Protein AF-A0A0S8DEW7-F1 (afdb_monomer)

Radius of gyration: 20.84 Å; Cα contacts (8 Å, |Δi|>4): 221; chains: 1; bounding box: 39×83×30 Å

Secondary structure (DSSP, 8-state):
-----PPP--------------EEEEEEEEETTTTEEEEEPPP-SSS--EEEEEESSSSPPPTT-EEEE-SS-SEEEEEETTT--EEEEEEEEEESSHHHHHHHS-HHHHHHHHHHTT-

pLDDT: mean 80.7, std 17.23, range [41.28, 95.56]

Mean predicted aligned error: 10.7 Å

Solvent-accessible surface area (backbone atoms only — not comparable to full-atom values): 7206 Å² total; per-residue (Å²): 143,80,88,82,80,87,80,81,82,80,80,80,77,77,79,80,75,90,62,80,79,52,50,72,26,40,25,76,40,66,41,84,92,78,37,35,35,29,31,42,50,67,93,58,97,56,81,49,36,23,37,32,33,34,48,81,58,82,74,73,82,52,69,72,36,39,31,32,25,64,87,84,41,55,70,34,57,35,37,28,75,74,79,72,49,75,34,53,31,32,49,76,50,71,28,68,44,65,68,62,50,49,64,69,40,62,67,81,56,26,53,52,57,61,58,59,77,74,109

Structure (mmCIF, N/CA/C/O backbone):
data_AF-A0A0S8DEW7-F1
#
_entry.id   AF-A0A0S8DEW7-F1
#
loop_
_atom_site.group_PDB
_atom_site.id
_atom_site.type_symbol
_atom_site.label_atom_id
_atom_site.label_alt_id
_atom_site.label_comp_id
_atom_site.label_asym_id
_atom_site.label_entity_id
_atom_site.label_seq_id
_atom_site.pdbx_PDB_ins_code
_atom_site.Cartn_x
_atom_site.Cartn_y
_atom_site.Cartn_z
_atom_site.occupancy
_atom_site.B_iso_or_equiv
_atom_site.auth_seq_id
_atom_site.auth_comp_id
_atom_site.auth_asym_id
_atom_site.auth_atom_id
_atom_site.pdbx_PDB_model_num
ATOM 1 N N . MET A 1 1 ? 2.012 66.132 -13.692 1.00 42.69 1 MET A N 1
ATOM 2 C CA . MET A 1 1 ? 1.823 64.712 -14.054 1.00 42.69 1 MET A CA 1
ATOM 3 C C . MET A 1 1 ? 3.205 64.101 -14.256 1.00 42.69 1 MET A C 1
ATOM 5 O O . MET A 1 1 ? 3.835 64.387 -15.263 1.00 42.69 1 MET A O 1
ATOM 9 N N . LYS A 1 2 ? 3.744 63.396 -13.256 1.00 42.25 2 LYS A N 1
ATOM 10 C CA . LYS A 1 2 ? 5.041 62.701 -13.325 1.00 42.25 2 LYS A CA 1
ATOM 11 C C . LYS A 1 2 ? 4.836 61.325 -12.687 1.00 42.25 2 LYS A C 1
ATOM 13 O O . LYS A 1 2 ? 4.327 61.256 -11.573 1.00 42.25 2 LYS A O 1
ATOM 18 N N . GLY A 1 3 ? 5.085 60.283 -13.478 1.00 41.28 3 GLY A N 1
ATOM 19 C CA . GLY A 1 3 ? 4.647 58.907 -13.248 1.00 41.28 3 GLY A CA 1
ATOM 20 C C . GLY A 1 3 ? 5.308 58.235 -12.048 1.00 41.28 3 GLY A C 1
ATOM 21 O O . GLY A 1 3 ? 6.485 58.452 -11.765 1.00 41.28 3 GLY A O 1
ATOM 22 N N . LEU A 1 4 ? 4.512 57.425 -11.354 1.00 48.09 4 LEU A N 1
ATOM 23 C CA . LEU A 1 4 ? 4.908 56.618 -10.211 1.00 48.09 4 LEU A CA 1
ATOM 24 C C . LEU A 1 4 ? 5.405 55.241 -10.680 1.00 48.09 4 LEU A C 1
ATOM 26 O O . LEU A 1 4 ? 4.686 54.520 -11.361 1.00 48.09 4 LEU A O 1
ATOM 30 N N . ILE A 1 5 ? 6.636 54.929 -10.269 1.00 51.75 5 ILE A N 1
ATOM 31 C CA . ILE A 1 5 ? 7.052 53.693 -9.584 1.00 51.75 5 ILE A CA 1
ATOM 32 C C . ILE A 1 5 ? 6.688 52.372 -10.290 1.00 51.75 5 ILE A C 1
ATOM 34 O O . ILE A 1 5 ? 5.597 51.829 -10.134 1.00 51.75 5 ILE A O 1
ATOM 38 N N . GLY A 1 6 ? 7.677 51.810 -10.994 1.00 42.06 6 GLY A N 1
ATOM 39 C CA . GLY A 1 6 ? 7.688 50.413 -11.426 1.00 42.06 6 GLY A CA 1
ATOM 40 C C . GLY A 1 6 ? 7.882 49.474 -10.233 1.00 42.06 6 GLY A C 1
ATOM 41 O O . GLY A 1 6 ? 8.816 49.634 -9.448 1.00 42.06 6 GLY A O 1
ATOM 42 N N . ILE A 1 7 ? 6.964 48.521 -10.094 1.00 55.81 7 ILE A N 1
ATOM 43 C CA . ILE A 1 7 ? 6.918 47.518 -9.028 1.00 55.81 7 ILE A CA 1
ATOM 44 C C . IL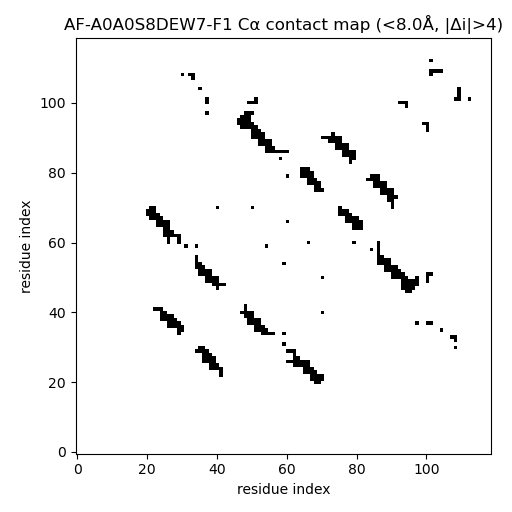E A 1 7 ? 7.996 46.458 -9.284 1.00 55.81 7 ILE A C 1
ATOM 46 O O . ILE A 1 7 ? 8.114 45.921 -10.385 1.00 55.81 7 ILE A O 1
ATOM 50 N N . ALA A 1 8 ? 8.784 46.182 -8.246 1.00 51.59 8 ALA A N 1
ATOM 51 C CA . ALA A 1 8 ? 9.826 45.169 -8.214 1.00 51.59 8 ALA A CA 1
ATOM 52 C C . ALA A 1 8 ? 9.256 43.767 -8.495 1.00 51.59 8 ALA A C 1
ATOM 54 O O . ALA A 1 8 ? 8.362 43.293 -7.793 1.00 51.59 8 ALA A O 1
ATOM 55 N N . ALA A 1 9 ? 9.806 43.093 -9.504 1.00 51.59 9 ALA A N 1
ATOM 56 C CA . ALA A 1 9 ? 9.573 41.678 -9.749 1.00 51.59 9 ALA A CA 1
ATOM 57 C C . ALA A 1 9 ? 10.331 40.858 -8.694 1.00 51.59 9 ALA A C 1
ATOM 59 O O . ALA A 1 9 ? 11.549 40.699 -8.769 1.00 51.59 9 ALA A O 1
ATOM 60 N N . ALA A 1 10 ? 9.614 40.351 -7.692 1.00 53.66 10 ALA A N 1
ATOM 61 C CA . ALA A 1 10 ? 10.136 39.332 -6.795 1.00 53.66 10 ALA A CA 1
ATOM 62 C C . ALA A 1 10 ? 10.183 38.001 -7.560 1.00 53.66 10 ALA A C 1
ATOM 64 O O . ALA A 1 10 ? 9.168 37.327 -7.730 1.00 53.66 10 ALA A O 1
ATOM 65 N N . ALA A 1 11 ? 11.364 37.644 -8.062 1.00 52.44 11 ALA A N 1
ATOM 66 C CA . ALA A 1 11 ? 11.641 36.303 -8.550 1.00 52.44 11 ALA A CA 1
ATOM 67 C C . ALA A 1 11 ? 11.563 35.334 -7.361 1.00 52.44 11 ALA A C 1
ATOM 69 O O . ALA A 1 11 ? 12.471 35.271 -6.532 1.00 52.44 11 ALA A O 1
ATOM 70 N N . ALA A 1 12 ? 10.451 34.609 -7.256 1.00 53.50 12 ALA A N 1
ATOM 71 C CA . ALA A 1 12 ? 10.313 33.490 -6.341 1.00 53.50 12 ALA A CA 1
ATOM 72 C C . ALA A 1 12 ? 11.246 32.364 -6.812 1.00 53.50 12 ALA A C 1
ATOM 74 O O . ALA A 1 12 ? 10.932 31.604 -7.725 1.00 53.50 12 ALA A O 1
ATOM 75 N N . PHE A 1 13 ? 12.429 32.299 -6.204 1.00 47.56 13 PHE A N 1
ATOM 76 C CA . PHE A 1 13 ? 13.326 31.154 -6.274 1.00 47.56 13 PHE A CA 1
ATOM 77 C C . PHE A 1 13 ? 12.627 29.977 -5.575 1.00 47.56 13 PHE A C 1
ATOM 79 O O . PHE A 1 13 ? 12.639 29.870 -4.350 1.00 47.56 13 PHE A O 1
ATOM 86 N N . CYS A 1 14 ? 11.965 29.111 -6.345 1.00 49.97 14 CYS A N 1
ATOM 87 C CA . CYS A 1 14 ? 11.533 27.808 -5.853 1.00 49.97 14 CYS A CA 1
ATOM 88 C C . CYS A 1 14 ? 12.786 26.990 -5.526 1.00 49.97 14 CYS A C 1
ATOM 90 O O . CYS A 1 14 ? 13.497 26.527 -6.416 1.00 49.97 14 CYS A O 1
ATOM 92 N N . ILE A 1 15 ? 13.066 26.856 -4.232 1.00 50.72 15 ILE A N 1
ATOM 93 C CA . ILE A 1 15 ? 14.100 25.983 -3.683 1.00 50.72 15 ILE A CA 1
ATOM 94 C C . ILE A 1 15 ? 13.740 24.546 -4.081 1.00 50.72 15 ILE A C 1
ATOM 96 O O . ILE A 1 15 ? 12.822 23.948 -3.527 1.00 50.72 15 ILE A O 1
ATOM 100 N N . HIS A 1 16 ? 14.445 24.009 -5.075 1.00 47.16 16 HIS A N 1
ATOM 101 C CA . HIS A 1 16 ? 14.465 22.582 -5.379 1.00 47.16 16 HIS A CA 1
ATOM 102 C C . HIS A 1 16 ? 15.257 21.887 -4.265 1.00 47.16 16 HIS A C 1
ATOM 104 O O . HIS A 1 16 ? 16.488 21.918 -4.260 1.00 47.16 16 HIS A O 1
ATOM 110 N N . LEU A 1 17 ? 14.561 21.302 -3.289 1.00 47.25 17 LEU A N 1
ATOM 111 C CA . LEU A 1 17 ? 15.173 20.315 -2.405 1.00 47.25 17 LEU A CA 1
ATOM 112 C C . LEU A 1 17 ? 15.335 19.006 -3.192 1.00 47.25 17 LEU A C 1
ATOM 114 O O . LEU A 1 17 ? 14.333 18.483 -3.680 1.00 47.25 17 LEU A O 1
ATOM 118 N N . PRO A 1 18 ? 16.550 18.439 -3.298 1.00 45.44 18 PRO A N 1
ATOM 119 C CA . PRO A 1 18 ? 16.744 17.093 -3.807 1.00 45.44 18 PRO A CA 1
ATOM 120 C C . PRO A 1 18 ? 16.419 16.118 -2.669 1.00 45.44 18 PRO A C 1
ATOM 122 O O . PRO A 1 18 ? 17.306 15.541 -2.045 1.00 45.44 18 PRO A O 1
ATOM 125 N N . GLY A 1 19 ? 15.137 15.997 -2.331 1.00 41.97 19 GLY A N 1
ATOM 126 C CA . GLY A 1 19 ? 14.662 14.871 -1.540 1.00 41.97 19 GLY A CA 1
ATOM 127 C C . GLY A 1 19 ? 14.642 13.655 -2.452 1.00 41.97 19 GLY A C 1
ATOM 128 O O . GLY A 1 19 ? 14.038 13.720 -3.521 1.00 41.97 19 GLY A O 1
ATOM 129 N N . ALA A 1 20 ? 15.330 12.579 -2.067 1.00 46.38 20 ALA A N 1
ATOM 130 C CA . ALA A 1 20 ? 15.159 11.270 -2.688 1.00 46.38 20 ALA A CA 1
ATOM 131 C C . ALA A 1 20 ? 13.656 11.031 -2.894 1.00 46.38 20 ALA A C 1
ATOM 133 O O . ALA A 1 20 ? 12.892 11.150 -1.937 1.00 46.38 20 ALA A O 1
ATOM 134 N N . PHE A 1 21 ? 13.240 10.839 -4.147 1.00 52.28 21 PHE A N 1
ATOM 135 C CA . PHE A 1 21 ? 11.839 10.878 -4.555 1.00 52.28 21 PHE A CA 1
ATOM 136 C C . PHE A 1 21 ? 11.039 9.797 -3.819 1.00 52.28 21 PHE A C 1
ATOM 138 O O . PHE A 1 21 ? 10.992 8.648 -4.249 1.00 52.28 21 PHE A O 1
ATOM 145 N N . ALA A 1 22 ? 10.417 10.169 -2.703 1.00 62.62 22 ALA A N 1
ATOM 146 C CA . ALA A 1 22 ? 9.358 9.386 -2.098 1.00 62.62 22 ALA A CA 1
ATOM 147 C C . ALA A 1 22 ? 8.205 9.365 -3.108 1.00 62.62 22 ALA A C 1
ATOM 149 O O . ALA A 1 22 ? 7.691 10.417 -3.497 1.00 62.62 22 ALA A O 1
ATOM 150 N N . ALA A 1 23 ? 7.879 8.180 -3.619 1.00 80.69 23 ALA A N 1
ATOM 151 C CA . ALA A 1 23 ? 6.855 8.043 -4.641 1.00 80.69 23 ALA A CA 1
ATOM 152 C C . ALA A 1 23 ? 5.480 8.188 -3.989 1.00 80.69 23 ALA A C 1
ATOM 154 O O . ALA A 1 23 ? 5.177 7.481 -3.030 1.00 80.69 23 ALA A O 1
ATOM 155 N N . GLU A 1 24 ? 4.648 9.085 -4.515 1.00 89.81 24 GLU A N 1
ATOM 156 C CA . GLU A 1 24 ? 3.252 9.199 -4.101 1.00 89.81 24 GLU A CA 1
ATOM 157 C C . GLU A 1 24 ? 2.412 8.163 -4.856 1.00 89.81 24 GLU A C 1
ATOM 159 O O . GLU A 1 24 ? 2.316 8.214 -6.083 1.00 89.81 24 GLU A O 1
ATOM 164 N N . VAL A 1 25 ? 1.782 7.245 -4.129 1.00 93.12 25 VAL A N 1
ATOM 165 C CA . VAL A 1 25 ?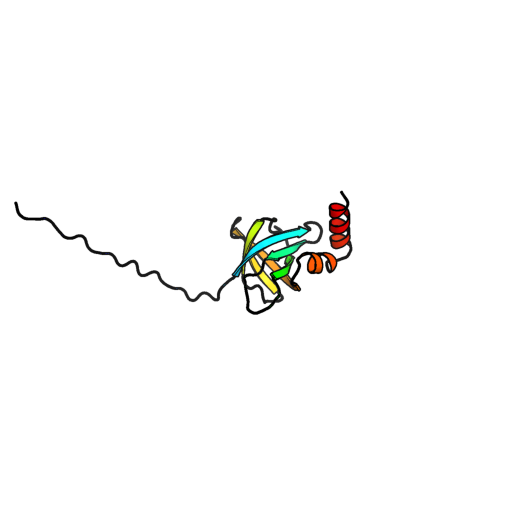 0.980 6.143 -4.681 1.00 93.12 25 VAL A CA 1
ATOM 166 C C . VAL A 1 25 ? -0.385 6.067 -4.012 1.00 93.12 25 VAL A C 1
ATOM 168 O O . VAL A 1 25 ? -0.563 6.521 -2.883 1.00 93.12 25 VAL A O 1
ATOM 171 N N . GLU A 1 26 ? -1.363 5.490 -4.703 1.00 94.75 26 GLU A N 1
ATOM 172 C CA . GLU A 1 26 ? -2.720 5.305 -4.182 1.00 94.75 26 GLU A CA 1
ATOM 173 C C . GLU A 1 26 ? -2.930 3.871 -3.691 1.00 94.75 26 GLU A C 1
ATOM 175 O O . GLU A 1 26 ? -2.545 2.915 -4.367 1.00 94.75 26 GLU A O 1
ATOM 180 N N . VAL A 1 27 ? -3.584 3.708 -2.538 1.00 95.44 27 VAL A N 1
ATOM 181 C CA . VAL A 1 27 ? -4.023 2.395 -2.049 1.00 95.44 27 VAL A CA 1
ATOM 182 C C . VAL A 1 27 ? -5.265 1.930 -2.812 1.00 95.44 27 VAL A C 1
ATOM 184 O O . VAL A 1 27 ? -6.354 2.470 -2.645 1.00 95.44 27 VAL A O 1
ATOM 187 N N . THR A 1 28 ? -5.139 0.860 -3.591 1.00 95.25 28 THR A N 1
ATOM 188 C CA . THR A 1 28 ? -6.213 0.323 -4.450 1.00 95.25 28 THR A CA 1
ATOM 189 C C . THR A 1 28 ? -6.957 -0.856 -3.825 1.00 95.25 28 THR A C 1
ATOM 191 O O . THR A 1 28 ? -8.058 -1.224 -4.250 1.00 95.25 28 THR A O 1
ATOM 194 N N . TRP A 1 29 ? -6.383 -1.473 -2.790 1.00 94.38 29 TRP A N 1
ATOM 195 C CA . TRP A 1 29 ? -7.013 -2.563 -2.051 1.00 94.38 29 TRP A CA 1
ATOM 196 C C . TRP A 1 29 ? -6.472 -2.682 -0.635 1.00 94.38 29 TRP A C 1
ATOM 198 O O . TRP A 1 29 ? -5.295 -2.455 -0.398 1.00 94.38 29 TRP A O 1
ATOM 208 N N . LEU A 1 30 ? -7.330 -3.111 0.288 1.00 92.56 30 LEU A N 1
ATOM 209 C CA . LEU A 1 30 ? -7.008 -3.345 1.689 1.00 92.56 30 LEU A CA 1
ATOM 210 C C . LEU A 1 30 ? -7.774 -4.574 2.191 1.00 92.56 30 LEU A C 1
ATOM 212 O O . LEU A 1 30 ? -8.989 -4.677 1.996 1.00 92.56 30 LEU A O 1
ATOM 216 N N . ASP A 1 31 ? -7.089 -5.455 2.918 1.00 90.88 31 ASP A N 1
ATOM 217 C CA . ASP A 1 31 ? -7.715 -6.393 3.846 1.00 90.88 31 ASP A CA 1
ATOM 218 C C . ASP A 1 31 ? -7.356 -6.017 5.295 1.00 90.88 31 ASP A C 1
ATOM 220 O O . ASP A 1 31 ? -6.277 -6.365 5.792 1.00 90.88 31 ASP A O 1
ATOM 224 N N . PRO A 1 32 ? -8.274 -5.353 6.023 1.00 87.06 32 PRO A N 1
ATOM 225 C CA . PRO A 1 32 ? -8.001 -4.895 7.380 1.00 87.06 32 PRO A CA 1
ATOM 226 C C . PRO A 1 32 ? -7.862 -6.048 8.378 1.00 87.06 32 PRO A C 1
ATOM 228 O O . PRO A 1 32 ? -7.373 -5.849 9.483 1.00 87.06 32 PRO A O 1
ATOM 231 N N . THR A 1 33 ? -8.287 -7.263 8.017 1.00 86.31 33 THR A N 1
ATOM 232 C CA . THR A 1 33 ? -8.236 -8.411 8.929 1.00 86.31 33 THR A CA 1
ATOM 233 C C . THR A 1 33 ? -6.863 -9.054 9.013 1.00 86.31 33 THR A C 1
ATOM 235 O O . THR A 1 33 ? -6.600 -9.785 9.963 1.00 86.31 33 THR A O 1
ATOM 238 N N . CYS A 1 34 ? -5.995 -8.775 8.044 1.00 86.31 34 CYS A N 1
ATOM 239 C CA . CYS A 1 34 ? -4.621 -9.259 8.038 1.00 86.31 34 CYS A CA 1
ATOM 240 C C . CYS A 1 34 ? -3.578 -8.162 7.808 1.00 86.31 34 CYS A C 1
ATOM 242 O O . CYS A 1 34 ? -2.390 -8.465 7.799 1.00 86.31 34 CYS A O 1
ATOM 244 N N . GLY A 1 35 ? -4.000 -6.902 7.653 1.00 91.00 35 GLY A N 1
ATOM 245 C CA . GLY A 1 35 ? -3.093 -5.761 7.535 1.00 91.00 35 GLY A CA 1
ATOM 246 C C . GLY A 1 35 ? -2.371 -5.672 6.191 1.00 91.00 35 GLY A C 1
ATOM 247 O O . GLY A 1 35 ? -1.372 -4.964 6.102 1.00 91.00 35 GLY A O 1
ATOM 248 N N . TYR A 1 36 ? -2.855 -6.382 5.166 1.00 93.94 36 TYR A N 1
ATOM 249 C CA . TYR A 1 36 ? -2.303 -6.327 3.813 1.00 93.94 36 TYR A CA 1
ATOM 250 C C . TYR A 1 36 ? -3.058 -5.313 2.971 1.00 93.94 36 TYR A C 1
ATOM 252 O O . TYR A 1 36 ? -4.285 -5.230 3.034 1.00 93.94 36 TYR A O 1
ATOM 260 N N . PHE A 1 37 ? -2.331 -4.589 2.137 1.00 95.12 37 PHE A N 1
ATOM 261 C CA . PHE A 1 37 ? -2.896 -3.644 1.191 1.00 95.12 37 PHE A CA 1
ATOM 262 C C . PHE A 1 37 ? -2.055 -3.607 -0.084 1.00 95.12 37 PHE A C 1
ATOM 264 O O . PHE A 1 37 ? -0.904 -4.041 -0.101 1.00 95.12 37 PHE A O 1
ATOM 271 N N . VAL A 1 38 ? -2.660 -3.139 -1.169 1.00 95.56 38 VAL A N 1
ATOM 272 C CA . VAL A 1 38 ? -2.006 -2.980 -2.467 1.00 95.56 38 VAL A CA 1
ATOM 273 C C . VAL A 1 38 ? -2.040 -1.514 -2.852 1.00 95.56 38 VAL A C 1
ATOM 275 O O . VAL A 1 38 ? -3.051 -0.844 -2.634 1.00 95.56 38 VAL A O 1
ATOM 278 N N . VAL A 1 39 ? -0.948 -1.047 -3.445 1.00 95.12 39 VAL A N 1
ATOM 279 C CA . VAL A 1 39 ? -0.836 0.289 -4.033 1.00 95.12 39 VAL A CA 1
ATOM 280 C C . VAL A 1 39 ? -0.641 0.199 -5.540 1.00 95.12 39 VAL A C 1
ATOM 282 O O . VAL A 1 39 ? -0.129 -0.808 -6.032 1.00 95.12 39 VAL A O 1
ATOM 285 N N . GLU A 1 40 ? -1.043 1.236 -6.269 1.00 94.19 40 GLU A N 1
ATOM 286 C CA . GLU A 1 40 ? -0.653 1.428 -7.669 1.00 94.19 40 GLU A CA 1
ATOM 287 C C . GLU A 1 40 ? 0.697 2.151 -7.731 1.00 94.19 40 GLU A C 1
ATOM 289 O O . GLU A 1 40 ? 0.829 3.285 -7.277 1.00 94.19 40 GLU A O 1
ATOM 294 N N . LEU A 1 41 ? 1.713 1.465 -8.254 1.00 91.00 41 LEU A N 1
ATOM 295 C CA . LEU A 1 41 ? 3.070 1.985 -8.377 1.00 91.00 41 LEU A CA 1
ATOM 296 C C . LEU A 1 41 ? 3.134 3.056 -9.474 1.00 91.00 41 LEU A C 1
ATOM 298 O O . LEU A 1 41 ? 2.393 2.973 -10.460 1.00 91.00 41 LEU A O 1
ATOM 302 N N . PRO A 1 42 ? 4.030 4.051 -9.346 1.00 86.06 42 PRO A N 1
ATOM 303 C CA . PRO A 1 42 ? 4.231 5.015 -10.414 1.00 86.06 42 PRO A CA 1
ATOM 304 C C . PRO A 1 42 ? 4.718 4.299 -11.686 1.00 86.06 42 PRO A C 1
ATOM 306 O O . PRO A 1 42 ? 5.358 3.248 -11.594 1.00 86.06 42 PRO A O 1
ATOM 309 N N . PRO A 1 43 ? 4.470 4.873 -12.875 1.00 82.81 43 PRO A N 1
ATOM 310 C CA . PRO A 1 43 ? 5.023 4.341 -14.112 1.00 82.81 43 PRO A CA 1
ATOM 311 C C . PRO A 1 43 ? 6.549 4.237 -14.003 1.00 82.81 43 PRO A C 1
ATOM 313 O O . PRO A 1 43 ? 7.218 5.232 -13.723 1.00 82.81 43 PRO A O 1
ATOM 316 N N . SER A 1 44 ? 7.087 3.044 -14.230 1.00 80.62 44 SER A N 1
ATOM 317 C CA . SER A 1 44 ? 8.523 2.778 -14.292 1.00 80.62 44 SER A CA 1
ATOM 318 C C . SER A 1 44 ? 8.854 2.036 -15.590 1.00 80.62 44 SER A C 1
ATOM 320 O O . SER A 1 44 ? 7.959 1.690 -16.365 1.00 80.62 44 SER A O 1
ATOM 322 N N . ASP A 1 45 ? 10.143 1.817 -15.850 1.00 79.19 45 ASP A N 1
ATOM 323 C CA . ASP A 1 45 ? 10.586 0.984 -16.976 1.00 79.19 45 ASP A CA 1
ATOM 324 C C . ASP A 1 45 ? 10.233 -0.506 -16.772 1.00 79.19 45 ASP A C 1
ATOM 326 O O . ASP A 1 45 ? 10.261 -1.293 -17.722 1.00 79.19 45 ASP A O 1
ATOM 330 N N . GLU A 1 46 ? 9.863 -0.887 -15.546 1.00 78.88 46 GLU A N 1
ATOM 331 C CA . GLU A 1 46 ? 9.430 -2.231 -15.185 1.00 78.88 46 GLU A CA 1
ATOM 332 C C . GLU A 1 46 ? 7.934 -2.436 -15.499 1.00 78.88 46 GLU A C 1
ATOM 334 O O . GLU A 1 46 ? 7.120 -1.510 -15.427 1.00 78.88 46 GLU A O 1
ATOM 339 N N . PRO A 1 47 ? 7.518 -3.653 -15.887 1.00 85.06 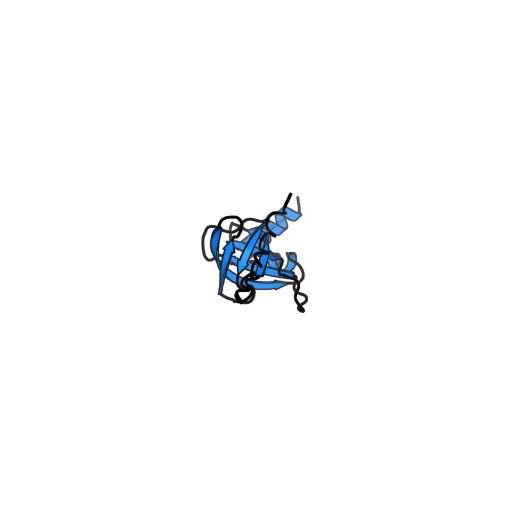47 PRO A N 1
ATOM 340 C CA . PRO A 1 47 ? 6.145 -3.908 -16.307 1.00 85.06 47 PRO A CA 1
ATOM 341 C C . PRO A 1 47 ? 5.142 -4.014 -15.146 1.00 85.06 47 PRO A C 1
ATOM 343 O O . PRO A 1 47 ? 3.934 -4.135 -15.394 1.00 85.06 47 PRO A O 1
ATOM 346 N N . GLU A 1 48 ? 5.614 -4.062 -13.903 1.00 88.38 48 GLU A N 1
ATOM 347 C CA . GLU A 1 48 ? 4.800 -4.106 -12.698 1.00 88.38 48 GLU A CA 1
ATOM 348 C C . GLU A 1 48 ? 4.072 -2.779 -12.466 1.00 88.38 48 GLU A C 1
ATOM 350 O O . GLU A 1 48 ? 4.594 -1.692 -12.684 1.00 88.38 48 GLU A O 1
ATOM 355 N N . LYS A 1 49 ? 2.819 -2.880 -12.020 1.00 91.81 49 LYS A N 1
ATOM 356 C CA . LYS A 1 49 ? 1.935 -1.728 -11.786 1.00 91.81 49 LYS A CA 1
ATOM 357 C C . LYS A 1 49 ? 1.439 -1.639 -10.356 1.00 91.81 49 LYS A C 1
ATOM 359 O O . LYS A 1 49 ? 0.882 -0.626 -9.960 1.00 91.81 49 LYS A O 1
ATOM 364 N N . PHE A 1 50 ? 1.584 -2.715 -9.597 1.00 94.44 50 PHE A N 1
ATOM 365 C CA . PHE A 1 50 ? 1.033 -2.832 -8.261 1.00 94.44 50 PHE A CA 1
ATOM 366 C C . PHE A 1 50 ? 2.078 -3.395 -7.320 1.00 94.44 50 PHE A C 1
ATOM 368 O O . PHE A 1 50 ? 2.782 -4.325 -7.709 1.00 94.44 50 PHE A O 1
ATOM 375 N N . GLY A 1 51 ? 2.097 -2.893 -6.088 1.00 94.12 51 GLY A N 1
ATOM 376 C CA . GLY A 1 51 ? 2.926 -3.415 -5.006 1.00 94.12 51 GLY A CA 1
ATOM 377 C C . GLY A 1 51 ? 2.076 -3.888 -3.832 1.00 94.12 51 GLY A C 1
ATOM 378 O O . GLY A 1 51 ? 1.087 -3.246 -3.475 1.00 94.12 51 GLY A O 1
ATOM 379 N N . LEU A 1 52 ? 2.436 -5.029 -3.244 1.00 95.38 52 LEU A N 1
ATOM 380 C CA . LEU A 1 52 ? 1.796 -5.612 -2.066 1.00 95.38 52 LEU A CA 1
ATOM 381 C C . LEU A 1 52 ? 2.586 -5.261 -0.811 1.00 95.38 52 LEU A C 1
ATOM 383 O O . LEU A 1 52 ? 3.772 -5.574 -0.706 1.00 95.38 52 LEU A O 1
ATOM 387 N N . PHE A 1 53 ? 1.886 -4.716 0.176 1.00 95.00 53 PHE A N 1
ATOM 388 C CA . PHE A 1 53 ? 2.463 -4.298 1.442 1.00 95.00 53 PHE A CA 1
ATOM 389 C C . PHE A 1 53 ? 1.696 -4.900 2.618 1.00 95.00 53 PHE A C 1
ATOM 391 O O . PHE A 1 53 ? 0.488 -5.135 2.535 1.00 95.00 53 PHE A O 1
ATOM 398 N N . SER A 1 54 ? 2.386 -5.132 3.735 1.00 94.50 54 SER A N 1
ATOM 399 C CA . SER A 1 54 ? 1.753 -5.430 5.024 1.00 94.50 54 SER A CA 1
ATOM 400 C C . SER A 1 54 ? 2.158 -4.408 6.071 1.00 94.50 54 SER A C 1
ATOM 402 O O . SER A 1 54 ? 3.351 -4.176 6.266 1.00 94.50 54 SER A O 1
ATOM 404 N N . ALA A 1 55 ? 1.201 -3.849 6.800 1.00 92.75 55 ALA A N 1
ATOM 405 C CA . ALA A 1 55 ? 1.503 -2.958 7.911 1.00 92.75 55 ALA A CA 1
ATOM 406 C C . ALA A 1 55 ? 1.942 -3.737 9.158 1.00 92.75 55 ALA A C 1
ATOM 408 O O . ALA A 1 55 ? 1.371 -4.773 9.500 1.00 92.75 55 ALA A O 1
ATOM 40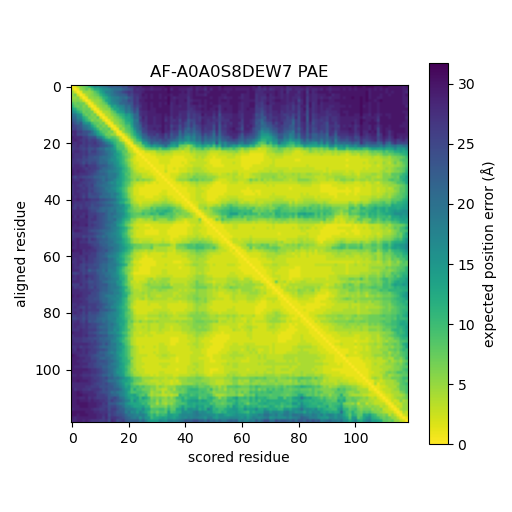9 N N . ARG A 1 56 ? 2.915 -3.193 9.894 1.00 90.75 56 ARG A N 1
ATOM 410 C CA . ARG A 1 56 ? 3.365 -3.725 11.193 1.00 90.75 56 ARG A CA 1
ATOM 411 C C . ARG A 1 56 ? 2.563 -3.176 12.382 1.00 90.75 56 ARG A C 1
ATOM 413 O O . ARG A 1 56 ? 2.961 -3.376 13.526 1.00 90.75 56 ARG A O 1
ATOM 420 N N . GLY A 1 57 ? 1.450 -2.483 12.138 1.00 86.06 57 GLY A N 1
ATOM 421 C CA . GLY A 1 57 ? 0.625 -1.880 13.184 1.00 86.06 57 GLY A CA 1
ATOM 422 C C . GLY A 1 57 ? -0.610 -1.155 12.651 1.00 86.06 57 GLY A C 1
ATOM 423 O O . GLY A 1 57 ? -0.901 -1.189 11.457 1.00 86.06 57 GLY A O 1
ATOM 424 N N . LEU A 1 58 ? -1.334 -0.512 13.569 1.00 84.25 58 LEU A N 1
ATOM 425 C CA . LEU A 1 58 ? -2.446 0.394 13.279 1.00 84.25 58 LEU A CA 1
ATOM 426 C C . LEU A 1 58 ? -1.990 1.859 13.424 1.00 84.25 58 LEU A C 1
ATOM 428 O O . LEU A 1 58 ? -1.087 2.119 14.221 1.00 84.25 58 LEU A O 1
ATOM 432 N N . PRO A 1 59 ? -2.644 2.815 12.741 1.00 88.06 59 PRO A N 1
ATOM 433 C CA . PRO A 1 59 ? -3.751 2.622 11.798 1.00 88.06 59 PRO A CA 1
ATOM 434 C C . PRO A 1 59 ? -3.291 1.996 10.472 1.00 88.06 59 PRO A C 1
ATOM 436 O O . PRO A 1 59 ? -2.114 2.055 10.133 1.00 88.06 59 PRO A O 1
ATOM 439 N N . LEU A 1 60 ? -4.216 1.377 9.734 1.00 91.12 60 LEU A N 1
ATOM 440 C CA . LEU A 1 60 ? -3.985 0.969 8.342 1.00 91.12 60 LEU A CA 1
ATOM 441 C C . LEU A 1 60 ? -4.390 2.118 7.414 1.00 91.12 60 LEU A C 1
ATOM 443 O O . LEU A 1 60 ? -5.332 2.839 7.756 1.00 91.12 60 LEU A O 1
ATOM 447 N N . PRO A 1 61 ? -3.739 2.280 6.253 1.00 92.50 61 PRO A N 1
ATOM 448 C CA . PRO A 1 61 ? -4.250 3.178 5.231 1.00 92.50 61 PRO A CA 1
ATOM 449 C C . PRO A 1 61 ? -5.564 2.627 4.660 1.00 92.50 61 PRO A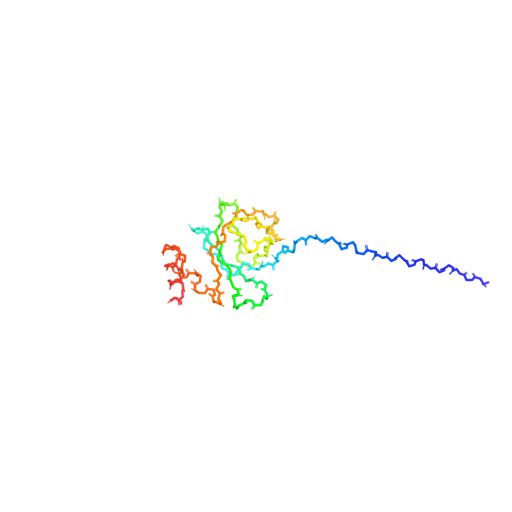 C 1
ATOM 451 O O . PRO A 1 61 ? -5.774 1.412 4.618 1.00 92.50 61 PRO A O 1
ATOM 454 N N . ASN A 1 62 ? -6.455 3.513 4.228 1.00 94.38 62 ASN A N 1
ATOM 455 C CA . ASN A 1 62 ? -7.719 3.157 3.591 1.00 94.38 62 ASN A CA 1
ATOM 456 C C . ASN A 1 62 ? -7.563 3.068 2.073 1.00 94.38 62 ASN A C 1
ATOM 458 O O . ASN A 1 62 ? -6.654 3.647 1.490 1.00 94.38 62 ASN A O 1
ATOM 462 N N . VAL A 1 63 ? -8.489 2.366 1.417 1.00 95.00 63 VAL A N 1
ATOM 463 C CA . VAL A 1 63 ? -8.585 2.401 -0.050 1.00 95.00 63 VAL A CA 1
ATOM 464 C C . VAL A 1 63 ? -8.890 3.831 -0.500 1.00 95.00 63 VAL A C 1
ATOM 466 O O . VAL A 1 63 ? -9.827 4.442 0.013 1.00 95.00 63 VAL A O 1
ATOM 469 N N . GLY A 1 64 ? -8.114 4.329 -1.461 1.00 94.12 64 GLY A N 1
ATOM 470 C CA . GLY A 1 64 ? -8.146 5.704 -1.956 1.00 94.12 64 GLY A CA 1
ATOM 471 C C . GLY A 1 64 ? -7.213 6.670 -1.217 1.00 94.12 64 GLY A C 1
ATOM 472 O O . GLY A 1 64 ? -7.042 7.799 -1.672 1.00 94.12 64 GLY A O 1
ATOM 473 N N . ASP A 1 65 ? -6.587 6.256 -0.108 1.00 93.94 65 ASP A N 1
ATOM 474 C CA . ASP A 1 65 ? -5.575 7.086 0.548 1.00 93.94 65 ASP A CA 1
ATOM 475 C C . ASP A 1 65 ? -4.328 7.187 -0.340 1.00 93.94 65 ASP A C 1
ATOM 477 O O . ASP A 1 65 ? -3.895 6.205 -0.956 1.00 93.94 65 ASP A O 1
ATOM 4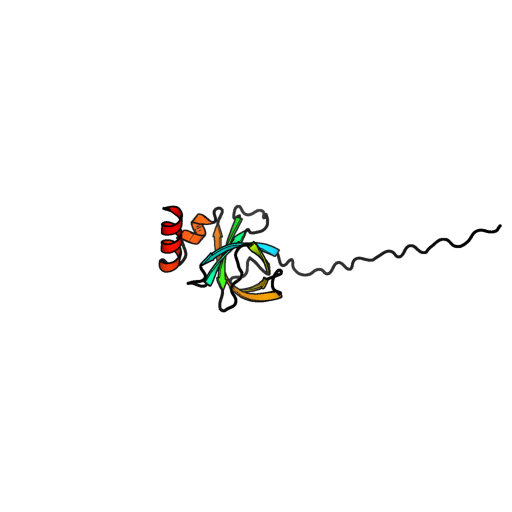81 N N . ARG A 1 66 ? -3.722 8.379 -0.367 1.00 94.25 66 ARG A N 1
ATOM 482 C CA . ARG A 1 66 ? -2.423 8.595 -1.015 1.00 94.25 66 ARG A CA 1
ATOM 483 C C . ARG A 1 66 ? -1.324 8.426 0.019 1.00 94.25 66 ARG A C 1
ATOM 485 O O . ARG A 1 66 ? -1.350 9.089 1.053 1.00 94.25 66 ARG A O 1
ATOM 492 N N . VAL A 1 67 ? -0.360 7.562 -0.261 1.00 94.19 67 VAL A N 1
ATOM 493 C CA . VAL A 1 67 ? 0.789 7.311 0.609 1.00 94.19 67 VAL A CA 1
ATOM 494 C C . VAL A 1 67 ? 2.088 7.658 -0.107 1.00 94.19 67 VAL A C 1
ATOM 496 O O . VAL A 1 67 ? 2.178 7.534 -1.325 1.00 94.19 67 VAL A O 1
ATOM 499 N N . SER A 1 68 ? 3.088 8.110 0.641 1.00 93.19 68 SER A N 1
ATOM 500 C CA . SER A 1 68 ? 4.403 8.488 0.132 1.00 93.19 68 SER A CA 1
ATOM 501 C C . SER A 1 68 ? 5.503 7.760 0.889 1.00 93.19 68 SER A C 1
ATOM 503 O O . SER A 1 68 ? 5.432 7.623 2.109 1.00 93.19 68 SER A O 1
ATOM 505 N N . GLY A 1 69 ? 6.515 7.275 0.175 1.00 89.69 69 GLY A N 1
ATOM 506 C CA . GLY A 1 69 ? 7.679 6.624 0.772 1.00 89.69 69 GLY A CA 1
ATOM 507 C C . GLY A 1 69 ? 8.511 5.849 -0.242 1.00 89.69 69 GLY A C 1
ATOM 508 O O . GLY A 1 69 ? 8.317 5.970 -1.455 1.00 89.69 69 GLY A O 1
ATOM 509 N N . SER A 1 70 ? 9.461 5.062 0.261 1.00 88.56 70 SER A N 1
ATOM 510 C CA . SER A 1 70 ? 10.276 4.172 -0.569 1.00 88.56 70 SER A CA 1
ATOM 511 C C . SER A 1 70 ? 9.456 2.938 -0.939 1.00 88.56 70 SER A C 1
ATOM 513 O O . SER A 1 70 ? 9.038 2.192 -0.063 1.00 88.56 70 SER A O 1
ATOM 515 N N . MET A 1 71 ? 9.198 2.714 -2.229 1.00 85.25 71 MET A N 1
ATOM 516 C CA . MET A 1 71 ? 8.387 1.569 -2.688 1.00 85.25 71 MET A CA 1
ATOM 517 C C . MET A 1 71 ? 9.218 0.317 -2.980 1.00 85.25 71 MET A C 1
ATOM 519 O O . MET A 1 71 ? 8.658 -0.732 -3.267 1.00 85.25 71 MET A O 1
ATOM 523 N N . THR A 1 72 ? 10.546 0.431 -2.930 1.00 79.50 72 THR A N 1
ATOM 524 C CA . THR A 1 72 ? 11.490 -0.635 -3.302 1.00 79.50 72 THR A CA 1
ATOM 525 C C . THR A 1 72 ? 12.165 -1.287 -2.096 1.00 79.50 72 THR A C 1
ATOM 527 O O . THR A 1 72 ? 12.901 -2.261 -2.240 1.00 79.50 72 THR A O 1
ATOM 530 N N . GLU A 1 73 ? 11.990 -0.715 -0.906 1.00 86.19 73 GLU A N 1
ATOM 531 C CA . GLU A 1 73 ? 12.575 -1.228 0.328 1.00 86.19 73 GLU A CA 1
ATOM 532 C C . GLU A 1 73 ? 11.689 -2.303 0.955 1.00 86.19 73 GLU A C 1
ATOM 534 O O . GLU A 1 73 ? 10.484 -2.123 1.114 1.00 86.19 73 GLU A O 1
ATOM 539 N N . VAL A 1 74 ? 12.317 -3.404 1.380 1.00 89.88 74 VAL A N 1
ATOM 540 C CA . VAL A 1 74 ? 11.622 -4.535 2.016 1.00 89.88 74 VAL A CA 1
ATOM 541 C C . VAL A 1 74 ? 10.906 -4.103 3.289 1.00 89.88 74 VAL A C 1
ATOM 543 O O . VAL A 1 74 ? 9.765 -4.487 3.496 1.00 89.88 74 VAL A O 1
ATOM 546 N N . GLU A 1 75 ? 11.551 -3.313 4.145 1.00 92.38 75 GLU A N 1
ATOM 547 C CA . GLU A 1 75 ? 10.903 -2.669 5.286 1.00 92.38 75 GLU A CA 1
ATOM 548 C C . GLU A 1 75 ? 11.065 -1.166 5.139 1.00 92.38 75 GLU A C 1
ATOM 550 O O . GLU A 1 75 ? 12.183 -0.676 4.999 1.00 92.38 75 GLU A O 1
ATOM 555 N N . THR A 1 76 ? 9.957 -0.438 5.177 1.00 92.25 76 THR A N 1
ATOM 556 C CA . THR A 1 76 ? 9.969 1.005 4.961 1.00 92.25 76 THR A CA 1
ATOM 557 C C . THR A 1 76 ? 8.861 1.686 5.749 1.00 92.25 76 THR A C 1
ATOM 559 O O . THR A 1 76 ? 7.997 1.041 6.354 1.00 92.25 76 THR A O 1
ATOM 562 N N . GLN A 1 77 ? 8.895 3.011 5.754 1.00 92.62 77 GLN A N 1
ATOM 563 C CA . GLN A 1 77 ? 7.864 3.839 6.346 1.00 92.62 77 GLN A CA 1
ATOM 564 C C . GLN A 1 77 ? 7.113 4.572 5.236 1.00 92.62 77 GLN A C 1
ATOM 566 O O . GLN A 1 77 ? 7.715 5.287 4.438 1.00 92.62 77 GLN A O 1
ATOM 571 N N . LEU A 1 78 ? 5.795 4.388 5.199 1.00 92.56 78 LEU A N 1
ATOM 572 C CA . LEU A 1 78 ? 4.900 5.113 4.308 1.00 92.56 78 LEU A CA 1
ATOM 573 C C . LEU A 1 78 ? 4.139 6.174 5.096 1.00 92.56 78 LEU A C 1
ATOM 575 O O . LEU A 1 78 ? 3.505 5.873 6.106 1.00 92.56 78 LEU A O 1
ATOM 579 N N . GLU A 1 79 ? 4.161 7.406 4.619 1.00 94.06 79 GLU A N 1
ATOM 580 C CA . GLU A 1 79 ? 3.351 8.496 5.146 1.00 94.06 79 GLU A CA 1
ATOM 581 C C . GLU A 1 79 ? 2.046 8.597 4.361 1.00 94.06 79 GLU A C 1
ATOM 583 O O . GLU A 1 79 ? 2.050 8.732 3.143 1.00 94.06 79 GLU A O 1
ATOM 588 N N . ASN A 1 80 ? 0.914 8.544 5.049 1.00 93.50 80 ASN A N 1
ATOM 589 C CA . ASN A 1 80 ? -0.393 8.788 4.470 1.00 93.50 80 ASN A CA 1
ATOM 590 C C . ASN A 1 80 ? -0.628 10.293 4.356 1.00 93.50 80 ASN A C 1
ATOM 592 O O . ASN A 1 80 ? -0.856 10.977 5.349 1.00 93.50 80 ASN A O 1
ATOM 596 N N . LEU A 1 81 ? -0.617 10.796 3.128 1.00 92.31 81 LEU A N 1
ATOM 597 C CA . LEU A 1 81 ? -0.763 12.213 2.806 1.00 92.31 81 LEU A CA 1
ATOM 598 C C . LEU A 1 81 ? -2.181 12.738 3.060 1.00 92.31 81 LEU A C 1
ATOM 600 O O . LEU A 1 81 ? -2.389 13.946 3.147 1.00 92.31 81 LEU A O 1
ATOM 604 N N . THR A 1 82 ? -3.168 11.847 3.168 1.00 87.88 82 THR A N 1
ATOM 605 C CA . THR A 1 82 ? -4.562 12.210 3.444 1.00 87.88 82 THR A CA 1
ATOM 606 C C . THR A 1 82 ? -4.800 12.408 4.940 1.00 87.88 82 THR A C 1
ATOM 608 O O . THR A 1 82 ? -5.483 13.352 5.333 1.00 87.88 82 THR A O 1
ATOM 611 N N . SER A 1 83 ? -4.245 11.532 5.783 1.00 89.38 83 SER A N 1
ATOM 612 C CA . SER A 1 83 ? -4.460 11.563 7.239 1.00 89.38 83 SER A CA 1
ATOM 613 C C . SER A 1 83 ? -3.289 12.131 8.048 1.00 89.38 83 SER A C 1
ATOM 615 O O . SER A 1 83 ? -3.466 12.441 9.225 1.00 89.38 83 SER A O 1
ATOM 617 N N . GLY A 1 84 ? -2.101 12.250 7.452 1.00 89.62 84 GLY A N 1
ATOM 618 C CA . GLY A 1 84 ? -0.843 12.568 8.135 1.00 89.62 84 GLY A CA 1
ATOM 619 C C . GLY A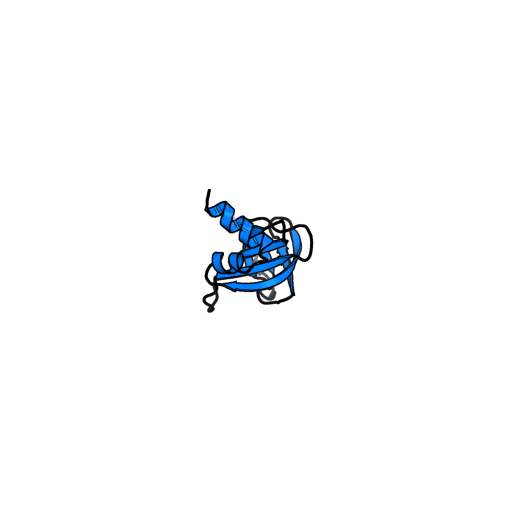 1 84 ? -0.289 11.418 8.987 1.00 89.62 84 GLY A C 1
ATOM 620 O O . GLY A 1 84 ? 0.663 11.613 9.741 1.00 89.62 84 GLY A O 1
ATOM 621 N N . ALA A 1 85 ? -0.896 10.227 8.932 1.00 90.38 85 ALA A N 1
ATOM 622 C CA . ALA A 1 85 ? -0.433 9.068 9.688 1.00 90.38 85 ALA A CA 1
ATOM 623 C C . ALA A 1 85 ? 0.794 8.429 9.029 1.00 90.38 85 ALA A C 1
ATOM 625 O O . ALA A 1 85 ? 0.889 8.354 7.809 1.00 90.38 85 ALA A O 1
ATOM 626 N N . SER A 1 86 ? 1.711 7.907 9.839 1.00 91.50 86 SER A N 1
ATOM 627 C CA . SER A 1 86 ? 2.870 7.166 9.349 1.00 91.50 86 SER A CA 1
ATOM 628 C C . SER A 1 86 ? 2.714 5.672 9.623 1.00 91.50 86 SER A C 1
ATOM 630 O O . SER A 1 86 ? 2.272 5.267 10.702 1.00 91.50 86 SER A O 1
ATOM 632 N N . HIS A 1 87 ? 3.069 4.851 8.641 1.00 90.94 87 HIS A N 1
ATOM 633 C CA . HIS A 1 87 ? 2.866 3.411 8.636 1.00 90.94 87 HIS A CA 1
ATOM 634 C C . HIS A 1 87 ? 4.202 2.709 8.410 1.00 90.94 87 HIS A C 1
ATOM 636 O O . HIS A 1 87 ? 4.810 2.846 7.354 1.00 90.94 87 HIS A O 1
ATOM 642 N N . ASN A 1 88 ? 4.641 1.901 9.374 1.00 93.75 88 ASN A N 1
ATOM 643 C CA . ASN A 1 88 ? 5.759 0.986 9.152 1.00 93.75 88 ASN A CA 1
ATOM 644 C C . ASN A 1 88 ? 5.235 -0.244 8.417 1.00 93.75 88 ASN A C 1
ATOM 646 O O . ASN A 1 88 ? 4.334 -0.930 8.917 1.00 93.75 88 ASN A O 1
ATOM 650 N N . VAL A 1 89 ? 5.780 -0.520 7.240 1.00 94.62 89 VAL A N 1
ATOM 651 C CA . VAL A 1 89 ? 5.263 -1.543 6.334 1.00 94.62 89 VAL A CA 1
ATOM 652 C C . VAL A 1 89 ? 6.377 -2.444 5.828 1.00 94.62 89 VAL A C 1
ATOM 654 O O . VAL A 1 89 ? 7.555 -2.099 5.881 1.00 94.62 89 VAL A O 1
ATOM 657 N N . ILE A 1 90 ? 5.976 -3.616 5.348 1.00 94.44 90 ILE A N 1
ATOM 658 C CA . ILE A 1 90 ? 6.845 -4.574 4.675 1.00 94.44 90 ILE A CA 1
ATOM 659 C C . ILE A 1 90 ? 6.362 -4.706 3.235 1.00 94.44 90 ILE A C 1
ATOM 661 O O . ILE A 1 90 ? 5.184 -5.006 3.026 1.00 94.44 90 ILE A O 1
ATOM 665 N N . HIS A 1 91 ? 7.248 -4.482 2.271 1.00 94.19 91 HIS A N 1
ATOM 666 C CA . HIS A 1 91 ? 7.023 -4.753 0.857 1.00 94.19 91 HIS A CA 1
ATOM 667 C C . HIS A 1 91 ? 7.233 -6.240 0.575 1.00 94.19 91 HIS A C 1
ATOM 669 O O . HIS A 1 91 ? 8.258 -6.816 0.937 1.00 94.19 91 HIS A O 1
ATOM 675 N N . TRP A 1 92 ? 6.242 -6.880 -0.042 1.00 93.69 92 TRP A N 1
ATOM 676 C CA . TRP A 1 92 ? 6.254 -8.326 -0.273 1.00 93.69 92 TRP A CA 1
ATOM 677 C C . TRP A 1 92 ? 6.521 -8.705 -1.720 1.00 93.69 92 TRP A C 1
ATOM 679 O O . TRP A 1 92 ? 7.231 -9.676 -1.974 1.00 93.69 92 TRP A O 1
ATOM 689 N N . ALA A 1 93 ? 5.869 -8.020 -2.657 1.00 93.31 93 ALA A N 1
ATOM 690 C CA . ALA A 1 93 ? 5.909 -8.377 -4.066 1.00 93.31 93 ALA A CA 1
ATOM 691 C C . ALA A 1 93 ? 5.301 -7.281 -4.934 1.00 93.31 93 ALA A C 1
ATOM 693 O O . ALA A 1 93 ? 4.376 -6.592 -4.501 1.00 93.31 93 ALA A O 1
ATOM 694 N N . ASP A 1 94 ? 5.723 -7.259 -6.193 1.00 94.12 94 ASP A N 1
ATOM 695 C CA . ASP A 1 94 ? 5.129 -6.449 -7.247 1.00 94.12 94 ASP A CA 1
ATOM 696 C C . ASP A 1 94 ? 4.470 -7.329 -8.315 1.00 94.12 94 ASP A C 1
ATOM 698 O O . ASP A 1 94 ? 4.815 -8.501 -8.495 1.00 94.12 94 ASP A O 1
ATOM 702 N N . ALA A 1 95 ? 3.464 -6.792 -9.005 1.00 93.69 95 ALA A N 1
ATOM 703 C CA . ALA A 1 95 ? 2.810 -7.488 -10.107 1.00 93.69 95 ALA A CA 1
ATOM 704 C C . ALA A 1 95 ? 2.199 -6.537 -11.137 1.00 93.69 95 ALA A C 1
ATOM 706 O O . ALA A 1 95 ? 1.866 -5.384 -10.867 1.00 93.69 95 ALA A O 1
ATOM 707 N N . LYS A 1 96 ? 1.942 -7.077 -12.332 1.00 93.56 96 LYS A N 1
ATOM 708 C CA . LYS A 1 96 ? 1.233 -6.370 -13.412 1.00 93.56 96 LYS A CA 1
ATOM 709 C C . LYS A 1 96 ? -0.263 -6.220 -13.135 1.00 93.56 96 LYS A C 1
ATOM 711 O O . LYS A 1 96 ? -0.900 -5.300 -13.640 1.00 93.56 96 LYS A O 1
ATOM 716 N N . LEU A 1 97 ? -0.836 -7.158 -12.376 1.00 93.19 97 LEU A N 1
ATOM 717 C CA . LEU A 1 97 ? -2.256 -7.207 -12.038 1.00 93.19 97 LEU A CA 1
ATOM 718 C C . LEU A 1 97 ? -2.427 -7.312 -10.522 1.00 93.19 97 LEU A C 1
ATOM 720 O O . LEU A 1 97 ? -1.945 -8.266 -9.911 1.00 93.19 97 LEU A O 1
ATOM 724 N N . GLN A 1 98 ? -3.220 -6.414 -9.936 1.00 92.56 98 GLN A N 1
ATOM 725 C CA . GLN A 1 98 ? -3.588 -6.437 -8.514 1.00 92.56 98 GLN A CA 1
ATOM 726 C C . GLN A 1 98 ? -4.102 -7.815 -8.057 1.00 92.56 98 GLN A C 1
ATOM 728 O O . GLN A 1 98 ? -3.797 -8.283 -6.963 1.00 92.56 98 GLN A O 1
ATOM 733 N N . GLU A 1 99 ? -4.856 -8.515 -8.911 1.00 90.81 99 GLU A N 1
ATOM 734 C CA . GLU A 1 99 ? -5.402 -9.841 -8.597 1.00 90.81 99 GLU A CA 1
ATOM 735 C C . GLU A 1 99 ? -4.337 -10.900 -8.301 1.00 90.81 99 GLU A C 1
ATOM 737 O O . GLU A 1 99 ? -4.603 -11.825 -7.533 1.00 90.81 99 GLU A O 1
ATOM 742 N N . GLN A 1 100 ? -3.159 -10.797 -8.925 1.00 92.38 100 GLN A N 1
ATOM 743 C CA . GLN A 1 100 ? -2.062 -11.735 -8.692 1.00 92.38 100 GLN A CA 1
ATOM 744 C C . GLN A 1 100 ? -1.527 -11.579 -7.268 1.00 92.38 100 GLN A C 1
ATOM 746 O O . GLN A 1 100 ? -1.347 -12.577 -6.576 1.00 92.38 100 GLN A O 1
ATOM 751 N N . LEU A 1 101 ? -1.372 -10.337 -6.802 1.00 92.12 101 LEU A N 1
ATOM 752 C CA . LEU A 1 101 ? -0.936 -10.032 -5.440 1.00 92.12 101 LEU A CA 1
ATOM 753 C C . LEU A 1 101 ? -1.952 -10.516 -4.410 1.00 92.12 101 LEU A C 1
ATOM 755 O O . LEU A 1 101 ? -1.605 -11.259 -3.496 1.00 92.12 101 LEU A O 1
ATOM 759 N N . VAL A 1 102 ? -3.231 -10.178 -4.600 1.00 89.19 102 VAL A N 1
ATOM 760 C CA . VAL A 1 102 ? -4.289 -10.543 -3.645 1.00 89.19 102 VAL A CA 1
ATOM 761 C C . VAL A 1 102 ? -4.408 -12.061 -3.487 1.00 89.19 102 VAL A C 1
ATOM 763 O O . VAL A 1 102 ? -4.590 -12.550 -2.373 1.00 89.19 102 VAL A O 1
ATOM 766 N N . ARG A 1 103 ? -4.262 -12.839 -4.567 1.00 87.50 103 ARG A N 1
ATOM 767 C CA . ARG A 1 103 ? -4.304 -14.314 -4.503 1.00 87.50 103 ARG A CA 1
ATOM 768 C C . ARG A 1 103 ? -3.115 -14.933 -3.766 1.00 87.50 103 ARG A C 1
ATOM 770 O O . ARG A 1 103 ? -3.261 -16.051 -3.281 1.00 87.50 103 ARG A O 1
ATOM 777 N N . ASN A 1 104 ? -1.993 -14.222 -3.684 1.00 84.06 104 ASN A N 1
ATOM 778 C CA . ASN A 1 104 ? -0.771 -14.664 -3.009 1.00 84.06 104 ASN A CA 1
ATOM 779 C C . ASN A 1 104 ? -0.663 -14.165 -1.558 1.00 84.06 104 ASN A C 1
ATOM 781 O O . ASN A 1 104 ? 0.291 -14.506 -0.864 1.00 84.06 104 ASN A O 1
ATOM 785 N N . THR A 1 105 ? -1.643 -13.399 -1.070 1.00 86.75 105 THR A N 1
ATOM 786 C CA . THR A 1 105 ? -1.768 -13.091 0.364 1.00 86.75 105 THR A CA 1
ATOM 787 C C . THR A 1 105 ? -2.112 -14.353 1.174 1.00 86.75 105 THR A C 1
ATOM 789 O O . THR A 1 105 ? -2.593 -15.340 0.602 1.00 86.75 105 THR A O 1
ATOM 792 N N . PRO A 1 106 ? -1.913 -14.359 2.510 1.00 85.12 106 PRO A N 1
ATOM 793 C CA . PRO A 1 106 ? -2.301 -15.487 3.353 1.00 85.12 106 PRO A CA 1
ATOM 794 C C . PRO A 1 106 ? -3.736 -15.959 3.081 1.00 85.12 106 PRO A C 1
ATOM 796 O O . PRO A 1 106 ? -4.638 -15.153 2.844 1.00 85.12 106 PRO A O 1
ATOM 799 N N . VAL A 1 107 ? -3.972 -17.276 3.155 1.00 82.44 107 VAL A N 1
ATOM 800 C CA . VAL A 1 107 ? -5.221 -17.905 2.672 1.00 82.44 107 VAL A CA 1
ATOM 801 C C . VAL A 1 107 ? -6.491 -17.296 3.281 1.00 82.44 107 VAL A C 1
ATOM 803 O O . VAL A 1 107 ? -7.544 -17.267 2.641 1.00 82.44 107 VAL A O 1
ATOM 806 N N . GLN A 1 108 ? -6.390 -16.783 4.508 1.00 77.88 108 GLN A N 1
ATOM 807 C CA . GLN A 1 108 ? -7.476 -16.137 5.241 1.00 77.88 108 GLN A CA 1
ATOM 808 C C . GLN A 1 108 ? -7.913 -14.807 4.598 1.00 77.88 108 GLN A C 1
ATOM 810 O O . GLN A 1 108 ? -9.1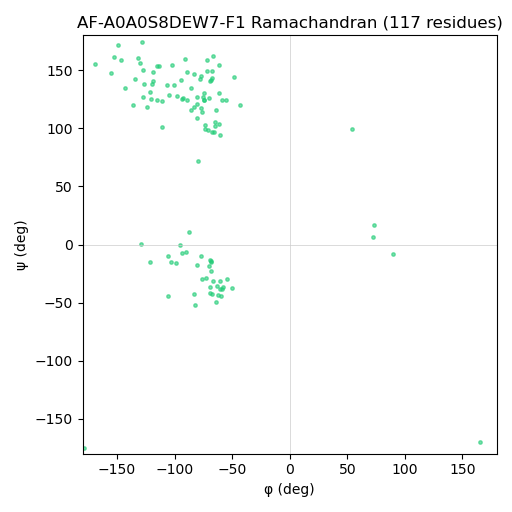02 -14.486 4.633 1.00 77.88 108 GLN A O 1
ATOM 815 N N . CYS A 1 109 ? -6.985 -14.085 3.963 1.00 78.56 109 CYS A N 1
ATOM 816 C CA . CYS A 1 109 ? -7.238 -12.843 3.229 1.00 78.56 109 CYS A CA 1
ATOM 817 C C . CYS A 1 109 ? -7.740 -13.148 1.808 1.00 78.56 109 CYS A C 1
ATOM 819 O O . CYS A 1 109 ? -8.827 -12.726 1.399 1.00 78.56 109 CYS A O 1
ATOM 821 N N . ALA A 1 110 ? -7.009 -13.999 1.076 1.00 77.38 110 ALA A N 1
ATOM 822 C CA . ALA A 1 110 ? -7.338 -14.368 -0.301 1.00 77.38 110 ALA A CA 1
ATOM 823 C C . ALA A 1 110 ? -8.741 -15.002 -0.433 1.00 77.38 110 ALA A C 1
ATOM 825 O O . ALA A 1 110 ? -9.488 -14.715 -1.378 1.00 77.38 110 ALA A O 1
ATOM 826 N N . SER A 1 111 ? -9.148 -15.828 0.540 1.00 73.88 111 SER A N 1
ATOM 827 C CA . SER A 1 111 ? -10.468 -16.478 0.544 1.00 73.88 111 SER A CA 1
ATOM 828 C C . SER A 1 111 ? -11.626 -15.478 0.632 1.00 73.88 111 SER A C 1
ATOM 830 O O . SER A 1 111 ? -12.664 -15.680 -0.003 1.00 73.88 111 SER A O 1
ATOM 832 N N . LYS A 1 112 ? -11.462 -14.372 1.372 1.00 72.88 112 LYS A N 1
ATOM 833 C CA . LYS A 1 112 ? -12.500 -13.337 1.507 1.00 72.88 112 LYS A CA 1
ATOM 834 C C . LYS A 1 112 ? -12.708 -12.582 0.202 1.00 72.88 112 LYS A C 1
ATOM 836 O O . LYS A 1 112 ? -13.851 -12.356 -0.194 1.00 72.88 112 LYS A O 1
ATOM 841 N N . TRP A 1 113 ? -11.624 -12.250 -0.496 1.00 71.19 113 TRP A N 1
ATOM 842 C CA . TRP A 1 113 ? -11.694 -11.590 -1.798 1.00 71.19 113 TRP A CA 1
ATOM 843 C C . TRP A 1 113 ? -12.395 -12.461 -2.852 1.00 71.19 113 TRP A C 1
ATOM 845 O O . TRP A 1 113 ? -13.306 -11.993 -3.538 1.00 71.19 113 TRP A O 1
ATOM 855 N N . LYS A 1 114 ? -12.072 -13.763 -2.904 1.00 67.75 114 LYS A N 1
ATOM 856 C CA . LYS A 1 114 ? -12.739 -14.731 -3.796 1.00 67.75 114 LYS A CA 1
ATOM 857 C C . LYS A 1 114 ? -14.253 -14.807 -3.563 1.00 67.75 114 LYS A C 1
ATOM 859 O O . LYS A 1 114 ? -15.008 -14.962 -4.519 1.00 67.75 114 LYS A O 1
ATOM 864 N N . ASN A 1 115 ? -14.698 -14.697 -2.312 1.00 70.62 115 ASN A N 1
ATOM 865 C CA . ASN A 1 115 ? -16.120 -14.740 -1.969 1.00 70.62 115 ASN A CA 1
ATOM 866 C C . ASN A 1 115 ? -16.859 -13.437 -2.304 1.00 70.62 115 ASN A C 1
ATOM 868 O O . ASN A 1 115 ? -18.038 -13.495 -2.641 1.00 70.62 115 ASN A O 1
ATOM 872 N N . ARG A 1 116 ? -16.184 -12.277 -2.268 1.00 63.69 116 ARG A N 1
ATOM 873 C CA . ARG A 1 116 ? -16.783 -10.992 -2.674 1.00 63.69 116 ARG A CA 1
ATOM 874 C C . ARG A 1 116 ? -17.039 -10.905 -4.177 1.00 63.69 116 ARG A C 1
ATOM 876 O O . ARG A 1 116 ? -18.068 -10.377 -4.557 1.00 63.69 116 ARG A O 1
ATOM 883 N N . LYS A 1 117 ? -16.166 -11.474 -5.016 1.00 60.66 117 LYS A N 1
ATOM 884 C CA . LYS A 1 117 ? -16.351 -11.512 -6.483 1.00 60.66 117 LYS A CA 1
ATOM 885 C C . LYS A 1 117 ? -17.487 -12.425 -6.97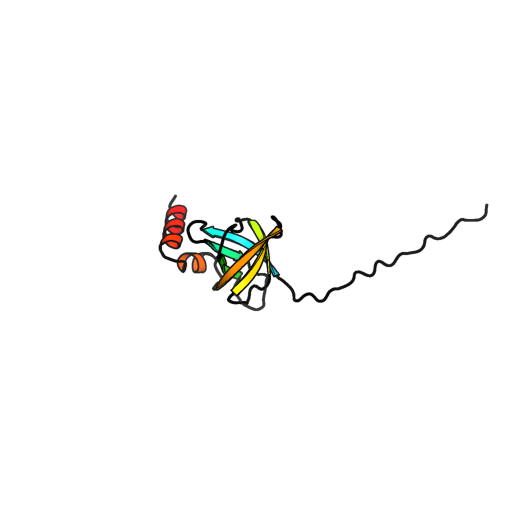4 1.00 60.66 117 LYS A C 1
ATOM 887 O O . LYS A 1 117 ? -17.809 -12.396 -8.154 1.00 60.66 117 LYS A O 1
ATOM 892 N N . LYS A 1 118 ? -18.025 -13.294 -6.113 1.00 59.12 118 LYS A N 1
ATOM 893 C CA . LYS A 1 118 ? -19.105 -14.239 -6.458 1.00 59.12 118 LYS A CA 1
ATOM 894 C C . LYS A 1 118 ? -20.510 -13.713 -6.150 1.00 59.12 118 LYS A C 1
ATOM 896 O O . LYS A 1 118 ? -21.473 -14.410 -6.457 1.00 59.12 118 LYS A O 1
ATOM 901 N N . ARG A 1 119 ? -20.615 -12.565 -5.485 1.00 48.44 119 ARG A N 1
ATOM 902 C CA . ARG A 1 119 ? -21.875 -11.849 -5.277 1.00 48.44 119 ARG A CA 1
ATOM 903 C C . ARG A 1 119 ? -22.005 -10.760 -6.323 1.00 48.44 119 ARG A C 1
ATOM 905 O O . ARG A 1 119 ? -23.159 -10.521 -6.722 1.00 48.44 119 ARG A O 1
#

Nearest PDB structures (foldseek):
  2m47-assembly1_A  TM=2.502E-01  e=2.625E+00  Corynebacterium glutamicum ATCC 13032
  7rto-assembly1_C  TM=2.634E-01  e=6.712E+00  Bluetongue virus (serotype 1 / isolate South Africa)
  7b28-assembly1_F  TM=1.992E-01  e=4.084E+00  Rhipicephalus pulchellus
  3kg6-assembly4_B  TM=1.814E-01  e=4.560E+00  Lyngbya majuscula

Foldseek 3Di:
DDDDDDDDDDPPPPPDDPDPFFFKWFWQADDPVQQKTKTQGDDDPDLFGIWIKGFPDDDHDDGGFIWTWDQPDQWIWIQGPVPRDITTMGTDDTHNDPLVNQCPPPPVRNVVVVVVVVD

Sequence (119 aa):
MKGLIGIAAAAAFCIHLPGAFAAEVEVTWLDPTCGYFVVELPPSDEPEKFGLFSARGLPLPNVGDRVSGSMTEVETQLENLTSGASHNVIHWADAKLQEQLVRNTPVQCASKWKNRKKR